Protein AF-A0A0N5AZJ7-F1 (afdb_monomer_lite)

Secondary structure (DSSP, 8-state):
-PPP---HHHHHHHHHHHHHHHHHHHHIIIIIIIIII--TTSPPPHHHHHHTT-TTSTTTT--

Radius of gyration: 19.55 Å; chains: 1; bounding box: 30×24×58 Å

pLDDT: mean 74.4, std 16.35, range [42.69, 97.38]

Structure (mmCIF, N/CA/C/O backbone):
data_AF-A0A0N5AZJ7-F1
#
_entry.id   AF-A0A0N5AZJ7-F1
#
loop_
_atom_site.group_PDB
_atom_site.id
_atom_site.type_symbol
_atom_site.label_atom_id
_atom_site.label_alt_id
_atom_site.label_comp_id
_atom_site.label_asym_id
_atom_site.label_entity_id
_atom_site.label_seq_id
_atom_site.pdbx_PDB_ins_code
_atom_site.Cartn_x
_atom_site.Cartn_y
_atom_site.Cartn_z
_atom_site.occupancy
_atom_site.B_iso_or_equiv
_atom_site.auth_seq_id
_atom_site.auth_comp_id
_atom_site.auth_asym_id
_atom_site.auth_atom_id
_atom_site.pdbx_PDB_model_num
ATOM 1 N N . MET A 1 1 ? 7.429 9.316 -34.763 1.00 65.62 1 MET A N 1
ATOM 2 C CA . MET A 1 1 ? 8.167 9.422 -33.489 1.00 65.62 1 MET A CA 1
ATOM 3 C C . MET A 1 1 ? 9.467 8.661 -33.668 1.00 65.62 1 MET A C 1
A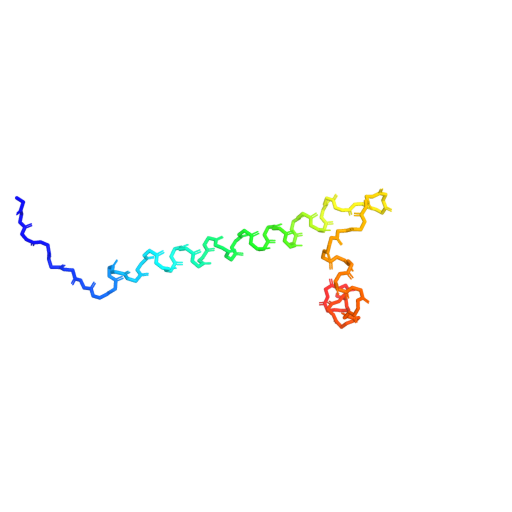TOM 5 O O . MET A 1 1 ? 9.404 7.607 -34.295 1.00 65.62 1 MET A O 1
ATOM 9 N N . PRO A 1 2 ? 10.619 9.203 -33.244 1.00 81.00 2 PRO A N 1
ATOM 10 C CA . PRO A 1 2 ? 11.867 8.442 -33.255 1.00 81.00 2 PRO A CA 1
ATOM 11 C C . PRO A 1 2 ? 11.689 7.156 -32.437 1.00 81.00 2 PRO A C 1
ATOM 13 O O . PRO A 1 2 ? 10.882 7.133 -31.506 1.00 81.00 2 PRO A O 1
ATOM 16 N N . ILE A 1 3 ? 12.385 6.084 -32.820 1.00 83.19 3 ILE A N 1
ATOM 17 C CA . ILE A 1 3 ? 12.315 4.823 -32.078 1.00 83.19 3 ILE A CA 1
ATOM 18 C C . ILE A 1 3 ? 12.974 5.049 -30.716 1.00 83.19 3 ILE A C 1
ATOM 20 O O . ILE A 1 3 ? 14.061 5.621 -30.642 1.00 83.19 3 ILE A O 1
ATOM 24 N N . GLN A 1 4 ? 12.271 4.696 -29.644 1.00 82.25 4 GLN A N 1
ATOM 25 C CA . GLN A 1 4 ? 12.801 4.834 -28.296 1.00 82.25 4 GLN A CA 1
ATOM 26 C C . GLN A 1 4 ? 13.506 3.535 -27.915 1.00 82.25 4 GLN A C 1
ATOM 28 O O . GLN A 1 4 ? 12.873 2.483 -27.852 1.00 82.25 4 GLN A O 1
ATOM 33 N N . GLU A 1 5 ? 14.811 3.626 -27.681 1.00 86.50 5 GLU A N 1
ATOM 34 C CA . GLU A 1 5 ? 15.606 2.554 -27.089 1.00 86.50 5 GLU A CA 1
ATOM 35 C C . GLU A 1 5 ? 15.290 2.520 -25.590 1.00 86.50 5 GLU A C 1
ATOM 37 O O . GLU A 1 5 ? 15.546 3.495 -24.882 1.00 86.50 5 GLU A O 1
ATOM 42 N N . PHE A 1 6 ? 14.674 1.437 -25.124 1.00 81.94 6 PHE A N 1
ATOM 43 C CA . PHE A 1 6 ? 14.349 1.244 -23.712 1.00 81.94 6 PHE A CA 1
ATOM 44 C C . PHE A 1 6 ? 15.405 0.364 -23.063 1.00 81.94 6 PHE A C 1
ATOM 46 O O . PHE A 1 6 ? 15.663 -0.748 -23.535 1.00 81.94 6 PHE A O 1
ATOM 53 N N . ASP A 1 7 ? 15.973 0.838 -21.961 1.00 85.31 7 ASP A N 1
ATOM 54 C CA . ASP A 1 7 ? 16.850 0.022 -21.136 1.00 85.31 7 ASP A CA 1
ATOM 55 C C . ASP A 1 7 ? 16.000 -0.847 -20.195 1.00 85.31 7 ASP A C 1
ATOM 57 O O . ASP A 1 7 ? 14.851 -0.540 -19.867 1.00 85.31 7 ASP A O 1
ATOM 61 N N . VAL A 1 8 ? 16.563 -1.951 -19.719 1.00 84.06 8 VAL A N 1
ATOM 62 C CA . VAL A 1 8 ? 15.919 -2.875 -18.778 1.00 84.06 8 VAL A CA 1
ATOM 63 C C . VAL A 1 8 ? 15.436 -2.133 -17.523 1.00 84.06 8 VAL A C 1
ATOM 65 O O . VAL A 1 8 ? 14.391 -2.468 -16.964 1.00 84.06 8 VAL A O 1
ATOM 68 N N . PHE A 1 9 ? 16.148 -1.082 -17.111 1.00 84.00 9 PHE A N 1
ATOM 69 C CA . PHE A 1 9 ? 15.773 -0.229 -15.984 1.00 84.00 9 PHE A CA 1
ATOM 70 C C . PHE A 1 9 ? 14.445 0.513 -16.177 1.00 84.00 9 PHE A C 1
ATOM 72 O O . PHE A 1 9 ? 13.694 0.656 -15.207 1.00 84.00 9 PHE A O 1
ATOM 79 N N . ASP A 1 10 ? 14.104 0.912 -17.404 1.00 85.19 10 ASP A N 1
ATOM 80 C CA . ASP A 1 10 ? 12.851 1.618 -17.693 1.00 85.19 10 ASP A CA 1
ATOM 81 C C . ASP A 1 10 ? 11.630 0.723 -17.436 1.00 85.19 10 ASP A C 1
ATOM 83 O O . ASP A 1 10 ? 10.579 1.190 -16.995 1.00 85.19 10 ASP A O 1
ATOM 87 N N . TYR A 1 11 ? 11.788 -0.590 -17.621 1.00 86.50 11 TYR A N 1
ATOM 88 C CA . TYR A 1 11 ? 10.745 -1.577 -17.338 1.00 86.50 11 TYR A CA 1
ATOM 89 C C . TYR A 1 11 ? 10.611 -1.915 -15.848 1.00 86.50 11 TYR A C 1
ATOM 91 O O . TYR A 1 11 ? 9.550 -2.363 -15.413 1.00 86.50 11 TYR A O 1
ATOM 99 N N . ILE A 1 12 ? 11.662 -1.703 -15.050 1.00 92.56 12 ILE A N 1
ATOM 100 C CA . ILE A 1 12 ? 11.677 -2.010 -13.610 1.00 92.56 12 ILE A CA 1
ATOM 101 C C . ILE A 1 12 ? 11.155 -0.825 -12.784 1.00 92.56 12 ILE A C 1
ATOM 103 O O . ILE A 1 12 ? 10.613 -1.020 -11.694 1.00 92.56 12 ILE A O 1
ATOM 107 N N . ALA A 1 13 ? 11.253 0.401 -13.303 1.00 89.19 13 ALA A N 1
ATOM 108 C CA . ALA A 1 13 ? 10.793 1.607 -12.618 1.00 89.19 13 ALA A CA 1
ATOM 109 C C . ALA A 1 13 ? 9.341 1.524 -12.087 1.00 89.19 13 ALA A C 1
ATOM 111 O O . ALA A 1 13 ? 9.137 1.851 -10.914 1.00 89.19 13 ALA A O 1
ATOM 112 N N . PRO A 1 14 ? 8.337 1.018 -12.836 1.00 92.69 14 PRO A N 1
ATOM 113 C CA . PRO A 1 14 ? 6.975 0.871 -12.313 1.00 92.69 14 PRO A CA 1
ATOM 114 C C . PRO A 1 14 ? 6.882 -0.090 -11.120 1.00 92.69 14 PRO A C 1
ATOM 116 O O . PRO A 1 14 ? 6.114 0.153 -10.189 1.00 92.69 14 PRO A O 1
ATOM 119 N N . LEU A 1 15 ? 7.689 -1.157 -11.116 1.00 94.38 15 LEU A N 1
ATOM 120 C CA . LEU A 1 15 ? 7.748 -2.117 -10.014 1.00 94.38 15 LEU A CA 1
ATOM 121 C C . LEU A 1 15 ? 8.294 -1.448 -8.747 1.00 94.38 15 LEU A C 1
ATOM 123 O O . LEU A 1 15 ? 7.716 -1.590 -7.671 1.00 94.38 15 LEU A O 1
ATOM 127 N N . ILE A 1 16 ? 9.378 -0.679 -8.881 1.00 94.31 16 ILE A N 1
ATOM 128 C CA . ILE A 1 16 ? 9.993 0.045 -7.761 1.00 94.31 16 ILE A CA 1
ATOM 129 C C . ILE A 1 16 ? 9.006 1.057 -7.179 1.00 94.31 16 ILE A C 1
ATOM 131 O O . ILE A 1 16 ? 8.822 1.104 -5.964 1.00 94.31 16 ILE A O 1
ATOM 135 N N . VAL A 1 17 ? 8.327 1.831 -8.029 1.00 95.88 17 VAL A N 1
ATOM 136 C CA . VAL A 1 17 ? 7.334 2.818 -7.583 1.00 95.88 17 VAL A CA 1
ATOM 137 C C . VAL A 1 17 ? 6.187 2.143 -6.827 1.00 95.88 17 VAL A C 1
ATOM 139 O O . VAL A 1 17 ? 5.788 2.633 -5.770 1.00 95.88 17 VAL A O 1
ATOM 142 N N . ALA A 1 18 ? 5.699 0.994 -7.304 1.00 96.25 18 ALA A N 1
ATOM 143 C CA . ALA A 1 18 ? 4.656 0.235 -6.616 1.00 96.25 18 ALA A CA 1
ATOM 144 C C . ALA A 1 18 ? 5.109 -0.261 -5.233 1.00 96.25 18 ALA A C 1
ATOM 146 O 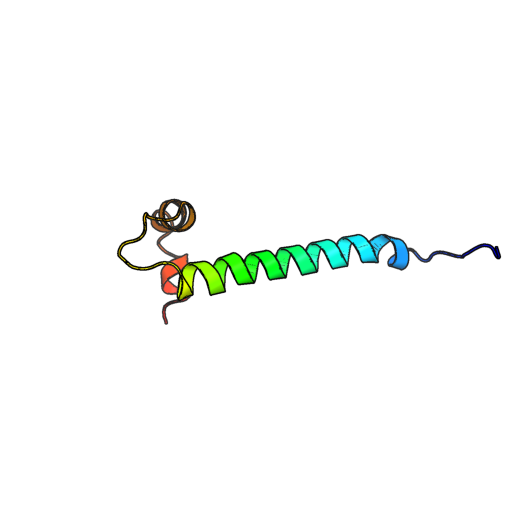O . ALA A 1 18 ? 4.363 -0.141 -4.260 1.00 96.25 18 ALA A O 1
ATOM 147 N N . VAL A 1 19 ? 6.342 -0.767 -5.123 1.00 96.81 19 VAL A N 1
ATOM 148 C CA . VAL A 1 19 ? 6.921 -1.223 -3.848 1.00 96.81 19 VAL A CA 1
ATOM 149 C C . VAL A 1 19 ? 7.071 -0.063 -2.866 1.00 96.81 19 VAL A C 1
ATOM 151 O O . VAL A 1 19 ? 6.674 -0.183 -1.708 1.00 96.81 19 VAL A O 1
ATOM 154 N N . VAL A 1 20 ? 7.594 1.074 -3.325 1.00 97.38 20 VAL A N 1
ATOM 155 C CA . VAL A 1 20 ? 7.766 2.274 -2.497 1.00 97.38 20 VAL A CA 1
ATOM 156 C C . VAL A 1 20 ? 6.412 2.799 -2.014 1.00 97.38 20 VAL A C 1
ATOM 158 O O . VAL A 1 20 ? 6.254 3.102 -0.832 1.00 97.38 20 VAL A O 1
ATOM 161 N N . PHE A 1 21 ? 5.408 2.849 -2.889 1.00 96.81 21 PHE A N 1
ATOM 162 C CA . PHE A 1 21 ? 4.055 3.254 -2.512 1.00 96.81 21 PHE A CA 1
ATOM 163 C C . PHE A 1 21 ? 3.443 2.310 -1.469 1.00 96.81 21 PHE A C 1
ATOM 165 O O . PHE A 1 21 ? 2.952 2.769 -0.437 1.00 96.81 21 PHE A O 1
ATOM 172 N N . ALA A 1 22 ? 3.523 0.995 -1.694 1.00 95.75 22 ALA A N 1
ATOM 173 C CA . ALA A 1 22 ? 3.024 -0.001 -0.750 1.00 95.75 22 ALA A CA 1
ATOM 174 C C . ALA A 1 22 ? 3.716 0.113 0.618 1.00 95.75 22 ALA A C 1
ATOM 176 O O . ALA A 1 22 ? 3.059 0.015 1.653 1.00 95.75 22 ALA A O 1
ATOM 177 N N . PHE A 1 23 ? 5.022 0.385 0.629 1.00 95.31 23 PHE A N 1
ATOM 178 C CA . PHE A 1 23 ? 5.791 0.601 1.849 1.00 95.31 23 PHE A CA 1
ATOM 179 C C . PHE A 1 23 ? 5.310 1.828 2.635 1.00 95.31 23 PHE A C 1
ATOM 181 O O . PHE A 1 23 ? 5.102 1.739 3.845 1.00 95.31 23 PHE A O 1
ATOM 188 N N . PHE A 1 24 ? 5.057 2.957 1.968 1.00 95.62 24 PHE A N 1
ATOM 189 C CA . PHE A 1 24 ? 4.518 4.145 2.636 1.00 95.62 24 PHE A CA 1
ATOM 190 C C . PHE A 1 24 ? 3.102 3.928 3.170 1.00 95.62 24 PHE A C 1
ATOM 192 O O . PHE A 1 24 ? 2.820 4.313 4.304 1.00 95.62 24 PHE A O 1
ATOM 199 N N . VAL A 1 25 ? 2.226 3.273 2.401 1.00 93.06 25 VAL A N 1
ATOM 200 C CA . VAL A 1 25 ? 0.878 2.911 2.870 1.00 93.06 25 VAL A CA 1
ATOM 201 C C . VAL A 1 25 ? 0.965 2.016 4.105 1.00 93.06 25 VAL A C 1
ATOM 203 O O . VAL A 1 25 ? 0.241 2.240 5.074 1.00 93.06 25 VAL A O 1
ATOM 206 N N . PHE A 1 26 ? 1.888 1.052 4.110 1.00 87.69 26 PHE A N 1
ATOM 207 C CA . PHE A 1 26 ? 2.120 0.188 5.260 1.00 87.69 26 PHE A CA 1
ATOM 208 C C . PHE A 1 26 ? 2.590 0.979 6.486 1.00 87.69 26 PHE A C 1
ATOM 210 O O . PHE A 1 26 ? 2.012 0.816 7.557 1.00 87.69 26 PHE A O 1
ATOM 217 N N . ILE A 1 27 ? 3.567 1.882 6.342 1.00 88.31 27 ILE A N 1
ATOM 218 C CA . ILE A 1 27 ? 4.040 2.725 7.453 1.00 88.31 27 ILE A CA 1
ATOM 219 C C . ILE A 1 27 ? 2.924 3.618 7.988 1.00 88.31 27 ILE A C 1
ATOM 221 O O . ILE A 1 27 ? 2.761 3.717 9.198 1.00 88.31 27 ILE A O 1
ATOM 225 N N . ILE A 1 28 ? 2.142 4.265 7.126 1.00 88.81 28 ILE A N 1
ATOM 226 C CA . ILE A 1 28 ? 1.064 5.152 7.578 1.00 88.81 28 ILE A CA 1
ATOM 227 C C . ILE A 1 28 ? -0.015 4.338 8.298 1.00 88.81 28 ILE A C 1
ATOM 229 O O . ILE A 1 28 ? -0.451 4.710 9.387 1.00 88.81 28 ILE A O 1
ATOM 233 N N . SER A 1 29 ? -0.411 3.193 7.739 1.00 84.12 29 SER A N 1
ATOM 234 C CA . SER A 1 29 ? -1.398 2.321 8.373 1.00 84.12 29 SER A CA 1
ATOM 235 C C . SER A 1 29 ? -0.900 1.766 9.706 1.00 84.12 29 SER A C 1
ATOM 237 O O . SER A 1 29 ? -1.669 1.689 10.661 1.00 84.12 29 SER A O 1
ATOM 239 N N . PHE A 1 30 ? 0.371 1.376 9.780 1.00 76.38 30 PHE A N 1
ATOM 240 C CA . PHE A 1 30 ? 0.932 0.744 10.963 1.00 76.38 30 PHE A CA 1
ATOM 241 C C . PHE A 1 30 ? 1.308 1.762 12.042 1.00 76.38 30 PHE A C 1
ATOM 243 O O . PHE A 1 30 ? 0.910 1.605 13.187 1.00 76.38 30 PHE A O 1
ATOM 250 N N . CYS A 1 31 ? 2.046 2.811 11.690 1.00 78.50 31 CYS A N 1
ATOM 251 C CA . CYS A 1 31 ? 2.567 3.787 12.641 1.00 78.50 31 CYS A CA 1
ATOM 252 C C . CYS A 1 31 ? 1.597 4.936 12.900 1.00 78.50 31 CYS A C 1
ATOM 254 O O . CYS A 1 31 ? 1.490 5.369 14.035 1.00 78.50 31 CYS A O 1
ATOM 256 N N . CYS A 1 32 ? 0.905 5.473 11.892 1.00 78.19 32 CYS A N 1
ATOM 257 C CA . CYS A 1 32 ? 0.052 6.643 12.117 1.00 78.19 32 CYS A CA 1
ATOM 258 C C . CYS A 1 32 ? -1.315 6.225 12.658 1.00 78.19 32 CYS A C 1
ATOM 260 O O . CYS A 1 32 ? -1.734 6.713 13.702 1.00 78.19 32 CYS A O 1
ATOM 262 N N . ILE A 1 33 ? -1.994 5.294 11.985 1.00 79.94 33 ILE A N 1
ATOM 263 C CA . ILE A 1 33 ? -3.370 4.930 12.348 1.00 79.94 33 ILE A CA 1
ATOM 264 C C . ILE A 1 33 ? -3.399 4.125 13.654 1.00 79.94 33 ILE A C 1
ATOM 266 O O . ILE A 1 33 ? -4.137 4.498 14.561 1.00 79.94 33 ILE A O 1
ATOM 270 N N . ASN A 1 34 ? -2.564 3.088 13.813 1.00 71.38 34 ASN A N 1
ATOM 271 C CA . ASN A 1 34 ? -2.576 2.320 15.068 1.00 71.38 34 ASN A CA 1
ATOM 272 C C . ASN A 1 34 ? -2.018 3.097 16.272 1.00 71.38 34 ASN A C 1
ATOM 274 O O . ASN A 1 34 ? -2.455 2.840 17.385 1.00 71.38 34 ASN A O 1
ATOM 278 N N . PHE A 1 35 ? -1.070 4.028 16.096 1.00 69.56 35 PHE A N 1
ATOM 279 C CA . PHE A 1 35 ? -0.506 4.761 17.241 1.00 69.56 35 PHE A CA 1
ATOM 280 C C . PHE A 1 35 ? -1.336 5.986 17.635 1.00 69.56 35 PHE A C 1
ATOM 282 O O . PHE A 1 35 ? -1.511 6.248 18.822 1.00 69.56 35 PHE A O 1
ATOM 289 N N . PHE A 1 36 ? -1.832 6.756 16.659 1.00 67.75 36 PHE A N 1
ATOM 290 C CA . PHE A 1 36 ? -2.542 8.007 16.942 1.00 67.75 36 PHE A CA 1
ATOM 291 C C . PHE A 1 36 ? -4.061 7.853 16.992 1.00 67.75 36 PHE A C 1
ATOM 293 O O . PHE A 1 36 ? -4.708 8.626 17.696 1.00 67.75 36 PHE A O 1
ATOM 300 N N . CYS A 1 37 ? -4.643 6.912 16.244 1.00 66.38 37 CYS A N 1
ATOM 301 C CA . CYS A 1 37 ? -6.097 6.833 16.079 1.00 66.38 37 CYS A CA 1
ATOM 302 C C . CYS A 1 37 ? -6.760 5.680 16.838 1.00 66.38 37 CYS A C 1
ATOM 304 O O . CYS A 1 37 ? -7.978 5.703 16.957 1.00 66.38 37 CYS A O 1
ATOM 306 N N . VAL A 1 38 ? -6.009 4.703 17.357 1.00 68.44 38 VAL A N 1
ATOM 307 C CA . VAL A 1 38 ? -6.575 3.627 18.185 1.00 68.44 38 VAL A CA 1
ATOM 308 C C . VAL A 1 38 ? -6.574 4.074 19.639 1.00 68.44 38 VAL A C 1
ATOM 310 O O . VAL A 1 38 ? -5.527 4.213 20.275 1.00 68.44 38 VAL A O 1
ATOM 313 N N . THR A 1 39 ? -7.764 4.323 20.175 1.00 64.88 39 THR A N 1
ATOM 314 C CA . THR A 1 39 ? -7.951 4.631 21.592 1.00 64.88 39 THR A CA 1
ATOM 315 C C . THR A 1 39 ? -8.393 3.387 22.362 1.00 64.88 39 THR A C 1
ATOM 317 O O . THR A 1 39 ? -8.902 2.433 21.788 1.00 64.88 39 THR A O 1
ATOM 320 N N . LYS A 1 40 ? -8.245 3.380 23.697 1.00 63.12 40 LYS A N 1
ATOM 321 C CA . LYS A 1 40 ? -8.629 2.230 24.553 1.00 63.12 40 LYS A CA 1
ATOM 322 C C . LYS A 1 40 ? -10.124 1.866 24.520 1.00 63.12 40 LYS A C 1
ATOM 324 O O . LYS A 1 40 ? -10.520 0.906 25.177 1.00 63.12 40 LYS A O 1
ATOM 329 N N . PHE A 1 41 ? -10.938 2.668 23.841 1.00 64.12 41 PHE A N 1
ATOM 330 C CA . PHE A 1 41 ? -12.379 2.479 23.705 1.00 64.12 41 PHE A CA 1
ATOM 331 C C . PHE A 1 41 ? -12.780 1.971 22.318 1.00 64.12 41 PHE A C 1
ATOM 333 O O . PHE A 1 41 ? -1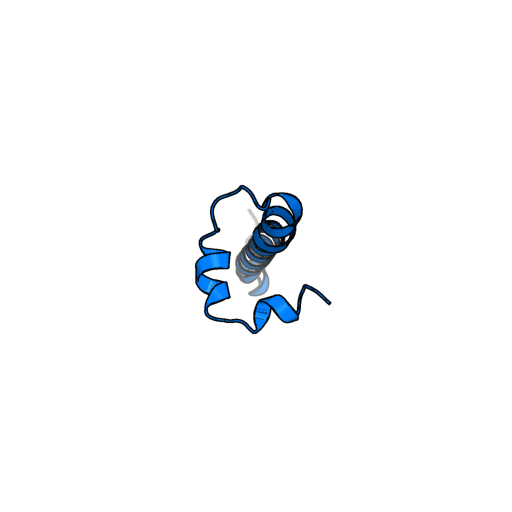3.946 1.633 22.133 1.00 64.12 41 PHE A O 1
ATOM 340 N N . ASP 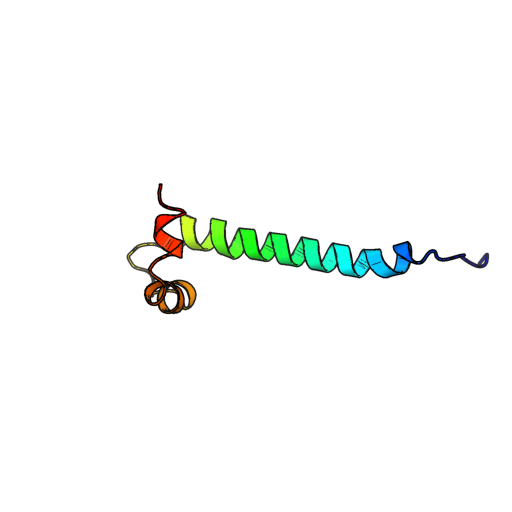A 1 42 ? -11.843 1.916 21.369 1.00 68.50 42 ASP A N 1
ATOM 341 C CA . ASP A 1 42 ? -12.081 1.343 20.051 1.00 68.50 42 ASP A CA 1
ATOM 342 C C . ASP A 1 42 ? -11.987 -0.185 20.098 1.00 68.50 42 ASP A C 1
ATOM 344 O O . ASP A 1 42 ? -11.271 -0.768 20.920 1.00 68.50 42 ASP A O 1
ATOM 348 N N . ASP A 1 43 ? -12.729 -0.843 19.208 1.00 71.94 43 ASP A N 1
ATOM 349 C CA . ASP A 1 43 ? -12.661 -2.292 19.054 1.00 71.94 43 ASP A CA 1
ATOM 350 C C . ASP A 1 43 ? -11.244 -2.732 18.667 1.00 71.94 43 ASP A C 1
ATOM 352 O O . ASP A 1 43 ? -10.578 -2.097 17.844 1.00 71.94 43 ASP A O 1
ATOM 356 N N . LEU A 1 44 ? -10.808 -3.867 19.228 1.00 64.06 44 LEU A N 1
ATOM 357 C CA . LEU A 1 44 ? -9.508 -4.459 18.913 1.00 64.06 44 LEU A CA 1
ATOM 358 C C . LEU A 1 44 ? -9.374 -4.616 17.402 1.00 64.06 44 LEU A C 1
ATOM 360 O O . LEU A 1 44 ? -10.143 -5.347 16.761 1.00 64.06 44 LEU A O 1
ATOM 364 N N . THR A 1 45 ? -8.360 -3.971 16.833 1.00 73.31 45 THR A N 1
ATOM 365 C CA . THR A 1 45 ? -8.085 -4.134 15.410 1.00 73.31 45 THR A CA 1
ATOM 366 C C . THR A 1 45 ? -7.737 -5.598 15.138 1.00 73.31 45 THR A C 1
ATOM 368 O O . THR A 1 45 ? -7.192 -6.312 15.987 1.00 73.31 45 THR A O 1
ATOM 371 N N . ILE A 1 46 ? -8.019 -6.081 13.923 1.00 69.88 46 ILE A N 1
ATOM 372 C CA . ILE A 1 46 ? -7.597 -7.432 13.509 1.00 69.88 46 ILE A CA 1
ATOM 373 C C . ILE A 1 46 ? -6.082 -7.599 13.721 1.00 69.88 46 ILE A C 1
ATOM 375 O O . ILE A 1 46 ? -5.622 -8.685 14.066 1.00 69.88 46 ILE A O 1
ATOM 379 N N . PHE A 1 47 ? -5.326 -6.505 13.607 1.00 65.06 47 PHE A N 1
ATOM 380 C CA . PHE A 1 47 ? -3.900 -6.460 13.893 1.00 65.06 47 PHE A CA 1
ATOM 381 C C . PHE A 1 47 ? -3.581 -6.781 15.354 1.00 65.06 47 PHE A C 1
ATOM 383 O O . PHE A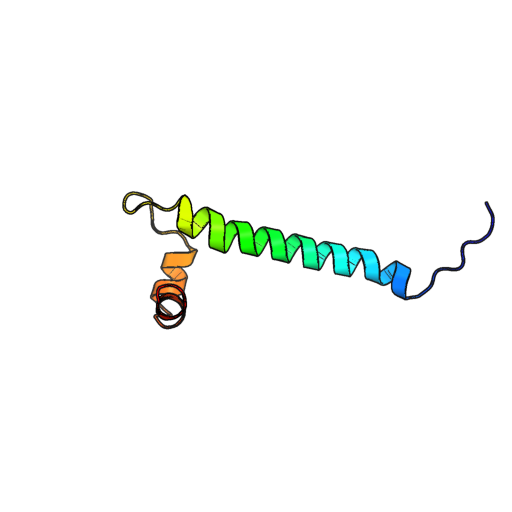 1 47 ? -2.775 -7.667 15.610 1.00 65.06 47 PHE A O 1
ATOM 390 N N . GLU A 1 48 ? -4.243 -6.150 16.323 1.00 64.88 48 GLU A N 1
ATOM 391 C CA . GLU A 1 48 ? -4.063 -6.469 17.745 1.00 64.88 48 GLU A CA 1
ATOM 392 C C . GLU A 1 48 ? -4.533 -7.886 18.083 1.00 64.88 48 GLU A C 1
ATOM 394 O O . GLU A 1 48 ? -3.905 -8.590 18.876 1.00 64.88 48 GLU A O 1
ATOM 399 N N . LYS A 1 49 ? -5.599 -8.361 17.436 1.00 68.75 49 LYS A N 1
ATOM 400 C CA . LYS A 1 49 ? -6.108 -9.725 17.624 1.00 68.75 49 LYS A CA 1
ATOM 401 C C . LYS A 1 49 ? -5.146 -10.796 17.094 1.00 68.75 49 LYS A C 1
ATOM 403 O O . LYS A 1 49 ? -5.055 -11.871 17.678 1.00 68.75 49 LYS A O 1
ATOM 408 N N . VAL A 1 50 ? -4.404 -10.502 16.027 1.00 67.12 50 VAL A N 1
ATOM 409 C CA . VAL A 1 50 ? -3.373 -11.392 15.468 1.00 67.12 50 VAL A CA 1
ATOM 410 C C . VAL A 1 50 ? -2.037 -11.234 16.212 1.00 67.12 50 VAL A C 1
ATOM 412 O O . VAL A 1 50 ? -1.414 -12.234 16.564 1.00 67.12 50 VAL A O 1
ATOM 415 N N . CYS A 1 51 ? -1.619 -10.009 16.544 1.00 59.41 51 CYS A N 1
ATOM 416 C CA . CYS A 1 51 ? -0.379 -9.731 17.279 1.00 59.41 51 CYS A CA 1
ATOM 417 C C . CYS A 1 51 ? -0.439 -10.115 18.765 1.00 59.41 51 CYS A C 1
ATOM 419 O O . CYS A 1 51 ? 0.599 -10.420 19.345 1.00 59.41 51 CYS A O 1
ATOM 421 N N . SER A 1 52 ? -1.613 -10.164 19.398 1.00 54.75 52 SER A N 1
ATOM 422 C CA . SER A 1 52 ? -1.754 -10.616 20.796 1.00 54.75 52 SER A CA 1
ATOM 423 C C . SER A 1 52 ? -1.408 -12.098 21.000 1.00 54.75 52 SER A C 1
ATOM 425 O O . SER A 1 52 ? -1.024 -12.488 22.104 1.00 54.75 52 SER A O 1
ATOM 427 N N . LEU A 1 53 ? -1.437 -12.915 19.940 1.00 54.94 53 LEU A N 1
ATOM 428 C CA . LEU A 1 53 ? -0.884 -14.276 19.953 1.00 54.94 53 LEU A CA 1
ATOM 429 C C . LEU A 1 53 ? 0.650 -14.290 19.882 1.00 54.94 53 LEU A C 1
ATOM 431 O O . LEU A 1 53 ? 1.292 -15.252 20.298 1.00 54.94 53 LEU A O 1
ATOM 435 N N . GLN A 1 54 ? 1.249 -13.204 19.405 1.00 54.03 54 GLN A N 1
ATOM 436 C CA . GLN A 1 54 ? 2.668 -13.064 19.123 1.00 54.03 54 GLN A CA 1
ATOM 437 C C . GLN A 1 54 ? 3.246 -11.961 20.023 1.00 54.03 54 GLN A C 1
ATOM 439 O O . GLN A 1 54 ? 3.684 -10.918 19.546 1.00 54.03 54 GLN A O 1
ATOM 444 N N . LYS A 1 55 ? 3.254 -12.204 21.346 1.00 45.50 55 LYS A N 1
ATOM 445 C CA . LYS A 1 55 ? 3.756 -11.334 22.446 1.00 45.50 55 LYS A CA 1
ATOM 446 C C . LYS A 1 55 ? 5.150 -10.683 22.246 1.00 45.50 55 LYS A C 1
ATOM 448 O O . LYS A 1 55 ? 5.626 -9.981 23.128 1.00 45.50 55 LYS A O 1
ATOM 453 N N . ILE A 1 56 ? 5.814 -10.911 21.118 1.00 53.06 56 ILE A N 1
ATOM 454 C CA . ILE A 1 56 ? 7.184 -10.512 20.791 1.00 53.06 56 ILE A CA 1
ATOM 455 C C . ILE A 1 56 ? 7.247 -9.150 20.073 1.00 53.06 56 ILE A C 1
ATOM 457 O O . ILE A 1 56 ? 8.185 -8.399 20.316 1.00 53.06 56 ILE A O 1
ATOM 461 N N . PHE A 1 57 ? 6.266 -8.773 19.243 1.00 46.41 57 PHE A N 1
ATOM 462 C CA . PHE A 1 57 ? 6.365 -7.517 18.471 1.00 46.41 57 PHE A CA 1
ATOM 463 C C . PHE A 1 57 ? 6.054 -6.268 19.317 1.00 46.41 57 PHE A C 1
ATOM 465 O O . PHE A 1 57 ? 6.675 -5.222 19.150 1.00 46.41 57 PHE A O 1
ATOM 472 N N . LEU A 1 58 ? 5.146 -6.396 20.292 1.00 46.59 58 LEU A N 1
ATOM 473 C CA . LEU A 1 58 ? 4.694 -5.283 21.137 1.00 46.59 58 LEU A CA 1
ATOM 474 C C . LEU A 1 58 ? 5.776 -4.781 22.116 1.00 46.59 58 LEU A C 1
ATOM 476 O O . LEU A 1 58 ? 5.765 -3.615 22.492 1.00 46.59 58 LEU A O 1
ATOM 480 N N . SER A 1 59 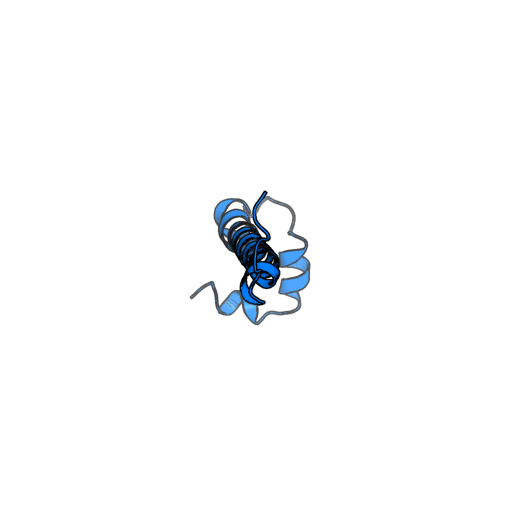? 6.740 -5.628 22.497 1.00 47.81 59 SER A N 1
ATOM 481 C CA . SER A 1 59 ? 7.860 -5.215 23.359 1.00 47.81 59 SER A CA 1
ATOM 482 C C . SER A 1 59 ? 8.918 -4.387 22.624 1.00 47.81 59 SER A C 1
ATOM 484 O O . SER A 1 59 ? 9.722 -3.738 23.284 1.00 47.81 59 SER A O 1
ATOM 486 N N . LEU A 1 60 ? 8.955 -4.423 21.289 1.00 48.94 60 LEU A N 1
ATOM 487 C CA . LEU A 1 60 ? 10.019 -3.798 20.493 1.00 48.94 60 LEU A CA 1
ATOM 488 C C . LEU A 1 60 ? 9.684 -2.363 20.053 1.00 48.94 60 LEU A C 1
ATOM 490 O O . LEU A 1 60 ? 10.555 -1.673 19.538 1.00 48.94 60 LEU A O 1
ATOM 494 N N . PHE A 1 61 ? 8.435 -1.927 20.247 1.00 45.66 61 PHE A N 1
ATOM 495 C CA . PHE A 1 61 ? 7.947 -0.593 19.864 1.00 45.66 61 PHE A CA 1
ATOM 496 C C . PHE A 1 61 ? 7.549 0.280 21.071 1.00 45.66 61 PHE A C 1
ATOM 498 O O . PHE A 1 61 ? 7.257 1.460 20.915 1.00 45.66 61 PHE A O 1
ATOM 505 N N . LEU A 1 62 ? 7.516 -0.303 22.277 1.00 42.69 62 LEU A N 1
ATOM 506 C CA . LEU A 1 62 ? 7.101 0.344 23.532 1.00 42.69 62 LEU A CA 1
ATOM 507 C C . LEU A 1 62 ? 8.247 0.461 24.564 1.00 42.69 62 LEU A C 1
ATOM 509 O O . LEU A 1 62 ? 7.996 0.672 25.749 1.00 42.69 62 LEU A O 1
ATOM 513 N N . THR A 1 63 ? 9.499 0.336 24.113 1.00 45.03 63 THR A N 1
ATOM 514 C CA . THR A 1 63 ? 10.699 0.920 24.746 1.00 45.03 63 THR A CA 1
ATOM 515 C C . THR A 1 63 ? 11.282 1.925 23.770 1.00 45.03 63 THR A C 1
ATOM 517 O O . THR A 1 63 ? 11.586 3.052 24.212 1.00 45.03 63 THR A O 1
#

Sequence (63 aa):
MPIQEFDVFDYIAPLIVAVVFAFFVFIISFCCINFFCVTKFDDLTIFEKVCSLQKIFLSLFLT

Organism: NCBI:txid451379

Foldseek 3Di:
DPDDDDDPVNVCVVVVVVVVVVVVVCCCVPPVCVPPPDDPPDDQDVVNVVCVVVVPPVVVPPD